Protein AF-A0A972KZ71-F1 (afdb_monomer)

Secondary structure (DSSP, 8-state):
--HHHHHHHT--HHHHHHHHHHTTTSS------HHHHHHHHHHT---HHHHHHHHHHTT--HHHHHHHHHHHH-

Sequence (74 aa):
MPLRDAFVKAADSGEAVQMKEYMKNKFEFFGLRSSLRKDNYKQHKTNPALLVEIIDRYSLSGLSRLEALKWMLS

Structure (mmCIF, N/CA/C/O backbone):
data_AF-A0A972KZ71-F1
#
_entry.id   AF-A0A972KZ71-F1
#
loop_
_atom_site.group_PDB
_atom_site.id
_atom_site.type_symbol
_atom_site.label_atom_id
_atom_site.label_alt_id
_atom_site.label_comp_id
_atom_site.label_asym_id
_atom_site.label_entity_id
_atom_site.label_seq_id
_atom_site.pdbx_PDB_ins_code
_atom_site.Cartn_x
_atom_site.Cartn_y
_atom_site.Cartn_z
_atom_site.occupancy
_atom_site.B_iso_or_equiv
_atom_site.auth_seq_id
_atom_site.auth_comp_id
_atom_site.auth_asym_id
_atom_site.auth_atom_id
_atom_site.pdbx_PDB_model_num
ATOM 1 N N . MET A 1 1 ? 5.193 -10.724 -13.074 1.00 58.34 1 MET A N 1
ATOM 2 C CA . MET A 1 1 ? 3.977 -10.751 -12.232 1.00 58.34 1 MET A CA 1
ATOM 3 C C . MET A 1 1 ? 3.551 -9.312 -11.965 1.00 58.34 1 MET A C 1
ATOM 5 O O . MET A 1 1 ? 4.424 -8.530 -11.593 1.00 58.34 1 MET A O 1
ATOM 9 N N . PRO A 1 2 ? 2.287 -8.938 -12.225 1.00 73.56 2 PRO A N 1
ATOM 10 C CA . PRO A 1 2 ? 1.745 -7.620 -11.886 1.00 73.56 2 PRO A CA 1
ATOM 11 C C . PRO A 1 2 ? 1.898 -7.297 -10.392 1.00 73.56 2 PRO A C 1
ATOM 13 O O . PRO A 1 2 ? 1.775 -8.189 -9.554 1.00 73.56 2 PRO A O 1
ATOM 16 N N . LEU A 1 3 ? 2.121 -6.019 -10.056 1.00 74.12 3 LEU A N 1
ATOM 17 C CA . LEU A 1 3 ? 2.311 -5.550 -8.672 1.00 74.12 3 LEU A CA 1
ATOM 18 C C . LEU A 1 3 ? 1.156 -5.985 -7.758 1.00 74.12 3 LEU A C 1
ATOM 20 O O . LEU A 1 3 ? 1.381 -6.470 -6.656 1.00 74.12 3 LEU A O 1
ATOM 24 N N . ARG A 1 4 ? -0.088 -5.873 -8.235 1.00 79.50 4 ARG A N 1
ATOM 25 C CA . ARG A 1 4 ? -1.277 -6.277 -7.473 1.00 79.50 4 ARG A CA 1
ATOM 26 C C . ARG A 1 4 ? -1.244 -7.756 -7.081 1.00 79.50 4 ARG A C 1
ATOM 28 O O . ARG A 1 4 ? -1.577 -8.083 -5.948 1.00 79.50 4 ARG A O 1
ATOM 35 N N . ASP A 1 5 ? -0.822 -8.634 -7.982 1.00 79.06 5 ASP A N 1
ATOM 36 C CA . ASP A 1 5 ? -0.830 -10.078 -7.732 1.00 79.06 5 ASP A CA 1
ATOM 37 C C . ASP A 1 5 ? 0.246 -10.473 -6.718 1.00 79.06 5 ASP A C 1
ATOM 39 O O . ASP A 1 5 ? 0.023 -11.354 -5.890 1.00 79.06 5 ASP A O 1
ATOM 43 N N . ALA A 1 6 ? 1.390 -9.781 -6.728 1.00 78.56 6 ALA A N 1
ATOM 44 C CA . ALA A 1 6 ? 2.420 -9.949 -5.707 1.00 78.56 6 ALA A CA 1
ATOM 45 C C . ALA A 1 6 ? 1.896 -9.566 -4.312 1.00 78.56 6 ALA A C 1
ATOM 47 O O . ALA A 1 6 ? 2.114 -10.288 -3.341 1.00 78.56 6 ALA A O 1
ATOM 48 N N . PHE A 1 7 ? 1.125 -8.479 -4.229 1.00 82.94 7 PHE A N 1
ATOM 49 C CA . PHE A 1 7 ? 0.513 -8.018 -2.983 1.00 82.94 7 PHE A CA 1
ATOM 50 C C . PHE A 1 7 ? -0.565 -8.974 -2.477 1.00 82.94 7 PHE A C 1
ATOM 52 O O . PHE A 1 7 ? -0.619 -9.237 -1.282 1.00 82.94 7 PHE A O 1
ATOM 59 N N . VAL A 1 8 ? -1.390 -9.520 -3.376 1.00 86.12 8 VAL A N 1
ATOM 60 C CA . VAL A 1 8 ? -2.389 -10.544 -3.035 1.00 86.12 8 VAL A CA 1
ATOM 61 C C . VAL A 1 8 ? -1.708 -11.816 -2.534 1.00 86.12 8 VAL A C 1
ATOM 63 O O . VAL A 1 8 ? -2.134 -12.381 -1.534 1.00 86.12 8 VAL A O 1
ATOM 66 N N . LYS A 1 9 ? -0.628 -12.254 -3.190 1.00 86.44 9 LYS A N 1
ATOM 67 C CA . LYS A 1 9 ? 0.113 -13.458 -2.795 1.00 86.44 9 LYS A CA 1
ATOM 68 C C . LYS A 1 9 ? 0.799 -13.314 -1.435 1.00 86.44 9 LYS A C 1
ATOM 70 O O . LYS A 1 9 ? 0.906 -14.295 -0.709 1.00 86.44 9 LYS A O 1
ATOM 75 N N . ALA A 1 10 ? 1.283 -12.118 -1.112 1.00 86.44 10 ALA A N 1
ATOM 76 C CA . ALA A 1 10 ? 1.945 -11.824 0.156 1.00 86.44 10 ALA A CA 1
ATOM 77 C C . ALA A 1 10 ? 0.974 -11.362 1.261 1.00 86.44 10 ALA A C 1
ATOM 79 O O . ALA A 1 10 ? 1.433 -10.986 2.338 1.00 86.44 10 ALA A O 1
ATOM 80 N N . ALA A 1 11 ? -0.335 -11.330 0.992 1.00 90.38 11 ALA A N 1
ATOM 81 C CA . ALA A 1 11 ? -1.315 -10.757 1.901 1.00 90.38 11 ALA A CA 1
ATOM 82 C C . ALA A 1 11 ? -1.432 -11.546 3.215 1.00 90.38 11 ALA A C 1
ATOM 84 O O . ALA A 1 11 ? -1.391 -12.775 3.224 1.00 90.38 11 ALA A O 1
ATOM 85 N N . ASP A 1 12 ? -1.649 -10.818 4.309 1.00 91.81 12 ASP A N 1
ATOM 86 C CA . ASP A 1 12 ? -1.883 -11.366 5.644 1.00 91.81 12 ASP A CA 1
ATOM 87 C C . ASP A 1 12 ? -3.208 -10.821 6.190 1.00 91.81 12 ASP A C 1
ATOM 89 O O . ASP A 1 12 ? -3.362 -9.624 6.444 1.00 91.81 12 ASP A O 1
ATOM 93 N N . SER A 1 13 ? -4.195 -11.699 6.361 1.00 90.00 13 SER A N 1
ATOM 94 C CA . SER A 1 13 ? -5.525 -11.310 6.832 1.00 90.00 13 SER A CA 1
ATOM 95 C C . SER A 1 13 ? -5.545 -10.855 8.294 1.00 90.00 13 SER A C 1
ATOM 97 O O . SER A 1 13 ? -6.380 -10.027 8.650 1.00 90.00 13 SER A O 1
ATOM 99 N N . GLY A 1 14 ? -4.648 -11.362 9.145 1.00 90.50 14 GLY A N 1
ATOM 100 C CA . GLY A 1 14 ? -4.582 -10.986 10.559 1.00 90.50 14 GLY A CA 1
ATOM 101 C C . GLY A 1 14 ? -4.058 -9.564 10.740 1.00 90.50 14 GLY A C 1
ATOM 102 O O . GLY A 1 14 ? -4.664 -8.753 11.442 1.00 90.50 14 GLY A O 1
ATOM 103 N N . GLU A 1 15 ? -2.979 -9.230 10.035 1.00 91.69 15 GLU A N 1
ATOM 104 C CA . GLU A 1 15 ? -2.440 -7.866 9.981 1.00 91.69 15 GLU A CA 1
ATOM 105 C C . GLU A 1 15 ? -3.407 -6.905 9.273 1.00 91.69 15 GLU A C 1
ATOM 107 O O . GLU A 1 15 ? -3.569 -5.756 9.691 1.00 91.69 15 GLU A O 1
ATOM 112 N N . ALA A 1 16 ? -4.104 -7.365 8.227 1.00 91.25 16 ALA A N 1
ATOM 113 C CA . ALA A 1 16 ? -5.078 -6.550 7.503 1.00 91.25 16 ALA A CA 1
ATOM 114 C C . ALA A 1 16 ? -6.217 -6.054 8.403 1.00 91.25 16 ALA A C 1
ATOM 116 O O . ALA A 1 16 ? -6.576 -4.879 8.325 1.00 91.25 16 ALA A O 1
ATOM 117 N N . VAL A 1 17 ? -6.756 -6.917 9.271 1.00 92.06 17 VAL A N 1
ATOM 118 C CA . VAL A 1 17 ? -7.821 -6.549 10.218 1.00 92.06 17 VAL A CA 1
ATOM 119 C C . VAL A 1 17 ? -7.332 -5.479 11.195 1.00 92.06 17 VAL A C 1
ATOM 121 O O . VAL A 1 17 ? -7.994 -4.455 11.351 1.00 92.06 17 VAL A O 1
ATOM 124 N N . GLN A 1 18 ? -6.140 -5.653 11.773 1.00 91.62 18 GLN A N 1
ATOM 125 C CA . GLN A 1 18 ? -5.562 -4.680 12.709 1.00 91.62 18 GLN A CA 1
ATOM 126 C C . GLN A 1 18 ? -5.308 -3.320 12.041 1.00 91.62 18 GLN A C 1
ATOM 128 O O . GLN A 1 18 ? -5.637 -2.269 12.593 1.00 91.62 18 GLN A O 1
ATOM 133 N N . MET A 1 19 ? -4.767 -3.319 10.818 1.00 91.00 19 MET A N 1
ATOM 134 C CA . MET A 1 19 ? -4.537 -2.091 10.046 1.00 91.00 19 MET A CA 1
ATOM 135 C C . MET A 1 19 ? -5.849 -1.394 9.673 1.00 91.00 19 MET A C 1
ATOM 137 O O . MET A 1 19 ? -5.939 -0.165 9.735 1.00 91.00 19 MET A O 1
ATOM 141 N N . LYS A 1 20 ? -6.872 -2.173 9.309 1.00 93.62 20 LYS A N 1
ATOM 142 C CA . LYS A 1 20 ? -8.209 -1.672 8.988 1.00 93.62 20 LYS A CA 1
ATOM 143 C C . LYS A 1 20 ? -8.859 -1.018 10.206 1.00 93.62 20 LYS A C 1
ATOM 145 O O . LYS A 1 20 ? -9.387 0.087 10.084 1.00 93.62 20 LYS A O 1
ATOM 150 N N . GLU A 1 21 ? -8.764 -1.647 11.373 1.00 93.75 21 GLU A N 1
ATOM 151 C CA . GLU A 1 21 ? -9.274 -1.109 12.635 1.00 93.75 21 GLU A CA 1
ATOM 152 C C . GLU A 1 21 ? -8.545 0.179 13.041 1.00 93.75 21 GLU A C 1
ATOM 154 O O . GLU A 1 21 ? -9.194 1.197 13.294 1.00 93.75 21 GLU A O 1
ATOM 159 N N . TYR A 1 22 ? -7.208 0.191 12.979 1.00 92.50 22 TYR A N 1
ATOM 160 C CA . TYR A 1 22 ? -6.393 1.391 13.212 1.00 92.50 22 TYR A CA 1
ATOM 161 C C . TYR A 1 22 ? -6.816 2.564 12.311 1.00 92.50 22 TYR A C 1
ATOM 163 O O . TYR A 1 22 ? -6.902 3.713 12.748 1.00 92.50 22 TYR A O 1
ATOM 171 N N . MET A 1 23 ? -7.152 2.270 11.053 1.00 92.62 23 MET A N 1
ATOM 172 C CA . MET A 1 23 ? -7.608 3.251 10.064 1.00 92.62 23 MET A CA 1
ATOM 173 C C . MET A 1 23 ? -9.120 3.502 10.096 1.00 92.62 23 MET A C 1
ATOM 175 O O . MET A 1 23 ? -9.656 4.141 9.186 1.00 92.62 23 MET A O 1
ATOM 179 N N . LYS A 1 24 ? -9.814 3.043 11.146 1.00 93.88 24 LYS A N 1
ATOM 180 C CA . LYS A 1 24 ? -11.259 3.216 11.358 1.00 93.88 24 LYS A CA 1
ATOM 181 C C . LYS A 1 24 ? -12.087 2.747 10.159 1.00 93.88 24 LYS A C 1
ATOM 183 O O . LYS A 1 24 ? -13.038 3.415 9.762 1.00 93.88 24 LYS A O 1
ATOM 188 N N . ASN A 1 25 ? -11.694 1.623 9.560 1.00 90.75 25 ASN A N 1
ATOM 189 C CA . ASN A 1 25 ? -12.348 0.998 8.409 1.00 90.75 25 ASN A CA 1
ATOM 190 C C . ASN A 1 25 ? -12.449 1.889 7.155 1.00 90.75 25 ASN A C 1
ATOM 192 O O . ASN A 1 25 ? -13.283 1.638 6.292 1.00 90.75 25 ASN A O 1
ATOM 196 N N . LYS A 1 26 ? -11.603 2.920 7.022 1.00 89.19 26 LYS A N 1
ATOM 197 C CA . LYS A 1 26 ? -11.632 3.821 5.855 1.00 89.19 26 LYS A CA 1
ATOM 198 C C . LYS A 1 26 ? -11.070 3.202 4.576 1.00 89.19 26 LYS A C 1
ATOM 200 O O . LYS A 1 26 ? -11.358 3.697 3.492 1.00 89.19 26 LYS A O 1
ATOM 205 N N . PHE A 1 27 ? -10.246 2.164 4.704 1.00 88.56 27 PHE A N 1
ATOM 206 C CA . PHE A 1 27 ? -9.540 1.543 3.588 1.00 88.56 27 PHE A CA 1
ATOM 207 C C . PHE A 1 27 ? -9.452 0.028 3.775 1.00 88.56 27 PHE A C 1
ATOM 209 O O . PHE A 1 27 ? -9.399 -0.460 4.905 1.00 88.56 27 PHE A O 1
ATOM 216 N N . GLU A 1 28 ? -9.389 -0.700 2.662 1.00 86.12 28 GLU A N 1
ATOM 217 C CA . GLU A 1 28 ? -9.053 -2.124 2.653 1.00 86.12 28 GLU A CA 1
ATOM 218 C C . GLU A 1 28 ? -7.530 -2.306 2.652 1.00 86.12 28 GLU A C 1
ATOM 220 O O . GLU A 1 28 ? -6.799 -1.570 1.984 1.00 86.12 28 GLU A O 1
ATOM 225 N N . PHE A 1 29 ? -7.047 -3.302 3.394 1.00 89.25 29 PHE A N 1
ATOM 226 C CA . PHE A 1 29 ? -5.621 -3.573 3.553 1.00 89.25 29 PHE A CA 1
ATOM 227 C C . PHE A 1 29 ? -5.284 -4.998 3.130 1.00 89.25 29 PHE A C 1
ATOM 229 O O . PHE A 1 29 ? -6.017 -5.934 3.420 1.00 89.25 29 PHE A O 1
ATOM 236 N N . PHE A 1 30 ? -4.117 -5.166 2.505 1.00 88.44 30 PHE A N 1
ATOM 237 C CA . PHE A 1 30 ? -3.521 -6.483 2.257 1.00 88.44 30 PHE A CA 1
ATOM 238 C C . PHE A 1 30 ? -2.737 -7.022 3.471 1.00 88.44 30 PHE A C 1
ATOM 240 O O . PHE A 1 30 ? -2.178 -8.105 3.390 1.00 88.44 30 PHE A O 1
ATOM 247 N N . GLY A 1 31 ? -2.625 -6.265 4.572 1.00 89.56 31 GLY A N 1
ATOM 248 C CA . GLY A 1 31 ? -1.866 -6.683 5.766 1.00 89.56 31 GLY A CA 1
ATOM 249 C C . GLY A 1 31 ? -0.342 -6.627 5.626 1.00 89.56 31 GLY A C 1
ATOM 250 O O . GLY A 1 31 ? 0.391 -7.240 6.392 1.00 89.56 31 GLY A O 1
ATOM 251 N N . LEU A 1 32 ? 0.174 -5.880 4.646 1.00 88.69 32 LEU A N 1
ATOM 252 C CA . LEU A 1 32 ? 1.611 -5.811 4.381 1.00 88.69 32 LEU A CA 1
ATOM 253 C C . LEU A 1 32 ? 2.308 -4.752 5.243 1.00 88.69 32 LEU A C 1
ATOM 255 O O . LEU A 1 32 ? 2.074 -3.539 5.110 1.00 88.69 32 LEU A O 1
ATOM 259 N N . ARG A 1 33 ? 3.267 -5.201 6.055 1.00 88.00 33 ARG A N 1
ATOM 260 C CA . ARG A 1 33 ? 4.174 -4.319 6.802 1.00 88.00 33 ARG A CA 1
ATOM 261 C C . ARG A 1 33 ? 5.009 -3.440 5.862 1.00 88.00 33 ARG A C 1
ATOM 263 O O . ARG A 1 33 ? 5.243 -3.768 4.700 1.00 88.00 33 ARG A O 1
ATOM 270 N N . SER A 1 34 ? 5.445 -2.286 6.371 1.00 84.25 34 SER A N 1
ATOM 271 C CA . SER A 1 34 ? 6.092 -1.225 5.577 1.00 84.25 34 SER A CA 1
ATOM 272 C C . SER A 1 34 ? 7.329 -1.703 4.800 1.00 84.25 34 SER A C 1
ATOM 274 O O . SER A 1 34 ? 7.479 -1.364 3.628 1.00 84.25 34 SER A O 1
ATOM 276 N N . SER A 1 35 ? 8.179 -2.532 5.414 1.00 85.69 35 SER A N 1
ATOM 277 C CA . SER A 1 35 ? 9.370 -3.117 4.780 1.00 85.69 35 SER A CA 1
ATOM 278 C C . SER A 1 35 ? 9.009 -4.029 3.607 1.00 85.69 35 SER A C 1
ATOM 280 O O . SER A 1 35 ? 9.379 -3.742 2.473 1.00 85.69 35 SER A O 1
ATOM 282 N N . LEU A 1 36 ? 8.187 -5.053 3.857 1.00 83.50 36 LEU A N 1
ATOM 283 C CA . LEU A 1 36 ? 7.768 -6.024 2.843 1.00 83.50 36 LEU A CA 1
ATOM 284 C C . LEU A 1 36 ? 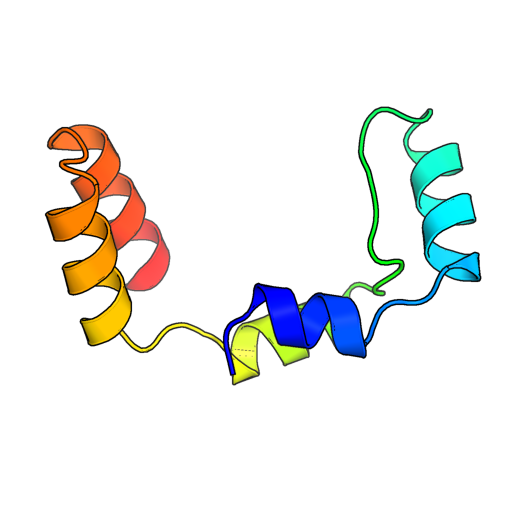7.067 -5.352 1.656 1.00 83.50 36 LEU A C 1
ATOM 286 O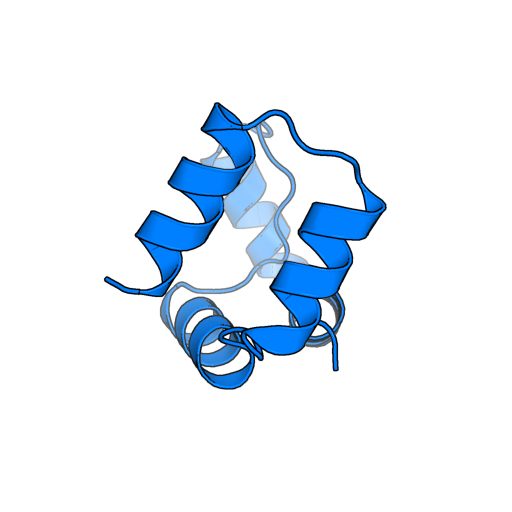 O . LEU A 1 36 ? 7.285 -5.714 0.501 1.00 83.50 36 LEU A O 1
ATOM 290 N N . ARG A 1 37 ? 6.256 -4.328 1.929 1.00 84.69 37 ARG A N 1
ATOM 291 C CA . ARG A 1 37 ? 5.579 -3.541 0.897 1.00 84.69 37 ARG A CA 1
ATOM 292 C C . ARG A 1 37 ? 6.568 -2.773 0.024 1.00 84.69 37 ARG A C 1
ATOM 294 O O . ARG A 1 37 ? 6.403 -2.762 -1.191 1.00 84.69 37 ARG A O 1
ATOM 301 N N . LYS A 1 38 ? 7.589 -2.149 0.625 1.00 81.56 38 LYS A N 1
ATOM 302 C CA . LYS A 1 38 ? 8.655 -1.438 -0.100 1.00 81.56 38 LYS A CA 1
ATOM 303 C C . LYS A 1 38 ? 9.476 -2.388 -0.962 1.00 81.56 38 LYS A C 1
ATOM 305 O O . LYS A 1 38 ? 9.805 -2.028 -2.087 1.00 81.56 38 LYS A O 1
ATOM 310 N N . ASP A 1 39 ? 9.774 -3.581 -0.465 1.00 81.69 39 ASP A N 1
ATOM 311 C CA . ASP A 1 39 ? 10.560 -4.564 -1.209 1.00 81.69 39 ASP A CA 1
ATOM 312 C C . ASP A 1 39 ? 9.772 -5.128 -2.393 1.00 81.69 39 ASP A C 1
ATOM 314 O O . ASP A 1 39 ? 10.288 -5.139 -3.509 1.00 81.69 39 ASP A O 1
ATOM 318 N N . ASN A 1 40 ? 8.486 -5.447 -2.200 1.00 75.38 40 ASN A N 1
ATOM 319 C CA . ASN A 1 40 ? 7.588 -5.790 -3.306 1.00 75.38 40 ASN A CA 1
ATOM 320 C C . ASN A 1 40 ? 7.486 -4.633 -4.314 1.00 75.38 40 ASN A C 1
ATOM 322 O O . ASN A 1 40 ? 7.590 -4.847 -5.517 1.00 75.38 40 ASN A O 1
ATOM 326 N N . TYR A 1 41 ? 7.359 -3.389 -3.846 1.00 77.56 41 TYR A N 1
ATOM 327 C CA . TYR A 1 41 ? 7.359 -2.222 -4.730 1.00 77.56 41 TYR A CA 1
ATOM 328 C C . TYR A 1 41 ? 8.654 -2.066 -5.522 1.00 77.56 41 TYR A C 1
ATOM 330 O O . TYR A 1 41 ? 8.588 -1.677 -6.677 1.00 77.56 41 TYR A O 1
ATOM 338 N N . LYS A 1 42 ? 9.822 -2.340 -4.931 1.00 76.31 42 LYS A N 1
ATOM 339 C CA . LYS A 1 42 ? 11.117 -2.267 -5.624 1.00 76.31 42 LYS A CA 1
ATOM 340 C C . LYS A 1 42 ? 11.268 -3.383 -6.651 1.00 76.31 42 LYS A C 1
ATOM 342 O O . LYS A 1 42 ? 11.684 -3.117 -7.771 1.00 76.31 42 LYS A O 1
ATOM 347 N N . GLN A 1 43 ? 10.906 -4.609 -6.278 1.00 70.94 43 GLN A N 1
ATOM 348 C CA . GLN A 1 43 ? 10.971 -5.783 -7.155 1.00 70.94 43 GLN A CA 1
ATOM 349 C C . GLN A 1 43 ? 10.024 -5.6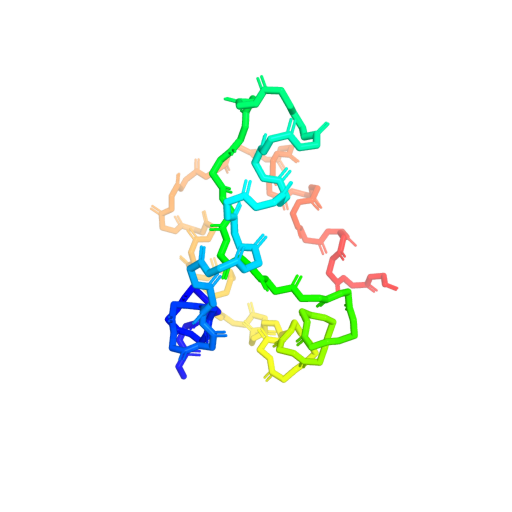70 -8.349 1.00 70.94 43 GLN A C 1
ATOM 351 O O . GLN A 1 43 ? 10.317 -6.173 -9.430 1.00 70.94 43 GLN A O 1
ATOM 356 N N . HIS A 1 44 ? 8.903 -4.983 -8.153 1.00 69.62 44 HIS A N 1
ATOM 357 C CA . HIS A 1 44 ? 7.898 -4.741 -9.177 1.00 69.62 44 HIS A CA 1
ATOM 358 C C . HIS A 1 44 ? 7.876 -3.273 -9.639 1.00 69.62 44 HIS A C 1
ATOM 360 O O . HIS A 1 44 ? 6.906 -2.870 -10.287 1.00 69.62 44 HIS A O 1
ATOM 366 N N . LYS A 1 45 ? 8.925 -2.481 -9.328 1.00 65.75 45 LYS A N 1
ATOM 367 C CA . LYS A 1 45 ? 9.073 -1.087 -9.782 1.00 65.75 45 LYS A CA 1
ATOM 368 C C . LYS A 1 45 ? 9.084 -1.144 -11.301 1.00 65.75 45 LYS A C 1
ATOM 370 O O . LYS A 1 45 ? 9.846 -1.893 -11.904 1.00 65.75 45 LYS A O 1
ATOM 375 N N . THR A 1 46 ? 8.118 -0.460 -11.884 1.00 63.84 46 THR A N 1
ATOM 376 C CA . THR A 1 46 ? 7.532 -0.811 -13.169 1.00 63.84 46 THR A CA 1
ATOM 377 C C . THR A 1 46 ? 8.551 -0.902 -14.300 1.00 63.84 46 THR A C 1
ATOM 379 O O . THR A 1 46 ? 9.440 -0.063 -14.404 1.00 63.84 46 THR A O 1
ATOM 382 N N . ASN A 1 47 ? 8.35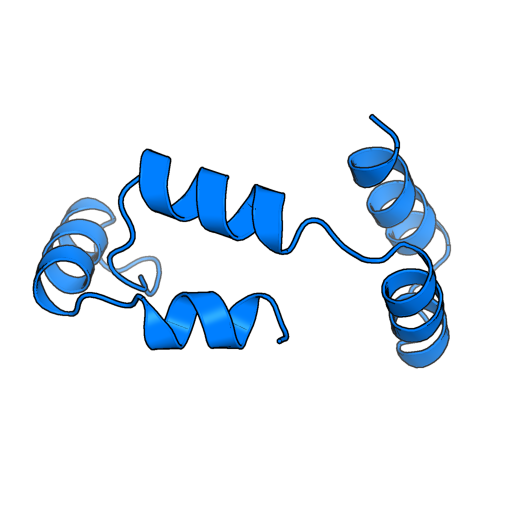9 -1.866 -15.207 1.00 63.03 47 ASN A N 1
ATOM 383 C CA . ASN A 1 47 ? 8.917 -1.784 -16.553 1.00 63.03 47 ASN A CA 1
ATOM 384 C C . ASN A 1 47 ? 8.319 -0.531 -17.228 1.00 63.03 47 ASN A C 1
ATOM 386 O O . ASN A 1 47 ? 7.104 -0.519 -17.455 1.00 63.03 47 ASN A O 1
ATOM 390 N N . PRO A 1 48 ? 9.113 0.511 -17.541 1.00 63.91 48 PRO A N 1
ATOM 391 C CA . PRO A 1 48 ? 8.603 1.766 -18.097 1.00 63.91 48 PRO A CA 1
ATOM 392 C C . PRO A 1 48 ? 7.755 1.552 -19.356 1.00 63.91 48 PRO A C 1
ATOM 394 O O . PRO A 1 48 ? 6.760 2.245 -19.556 1.00 63.91 48 PRO A O 1
ATOM 397 N N . ALA A 1 49 ? 8.091 0.533 -20.154 1.00 61.22 49 ALA A N 1
ATOM 398 C CA . ALA A 1 49 ? 7.371 0.181 -21.374 1.00 61.22 49 ALA A CA 1
ATOM 399 C C . ALA A 1 49 ? 5.915 -0.248 -21.112 1.00 61.22 49 ALA A C 1
ATOM 401 O O . ALA A 1 49 ? 5.012 0.174 -21.829 1.00 61.22 49 ALA A O 1
ATOM 402 N N . LEU A 1 50 ? 5.667 -1.020 -20.047 1.00 63.47 50 LEU A N 1
ATOM 403 C CA . LEU A 1 50 ? 4.322 -1.499 -19.708 1.00 63.47 50 LEU A CA 1
ATOM 404 C C . LEU A 1 50 ? 3.408 -0.345 -19.265 1.00 63.47 50 LEU A C 1
ATOM 406 O O . LEU A 1 50 ? 2.196 -0.394 -19.450 1.00 63.47 50 LEU A O 1
ATOM 410 N N . LEU A 1 51 ? 3.984 0.704 -18.670 1.00 62.44 51 LEU A N 1
ATOM 411 C CA . LEU A 1 51 ? 3.226 1.865 -18.210 1.00 62.44 51 LEU A CA 1
ATOM 412 C C . LEU A 1 51 ? 2.899 2.843 -19.327 1.00 62.44 51 LEU A C 1
ATOM 414 O O . LEU A 1 51 ? 1.794 3.373 -19.323 1.00 62.44 51 LEU A O 1
ATOM 418 N N . VAL A 1 52 ? 3.803 3.039 -20.291 1.00 63.78 52 VAL A N 1
ATOM 419 C CA . VAL A 1 52 ? 3.481 3.780 -21.521 1.00 63.78 52 VAL A CA 1
ATOM 420 C C . VAL A 1 52 ? 2.304 3.108 -22.227 1.00 63.78 52 VAL A C 1
ATOM 422 O O . VAL A 1 52 ? 1.328 3.776 -22.547 1.00 63.78 52 VAL A O 1
ATOM 425 N N . GLU A 1 53 ? 2.327 1.778 -22.338 1.00 65.31 53 GLU A N 1
ATOM 426 C CA . GLU A 1 53 ? 1.242 1.020 -22.964 1.00 65.31 53 GLU A CA 1
ATOM 427 C C . GLU A 1 53 ? -0.092 1.144 -22.203 1.00 65.31 53 GLU A C 1
ATOM 429 O O . GLU A 1 53 ? -1.148 1.292 -22.812 1.00 65.31 53 GLU A O 1
ATOM 434 N N . ILE A 1 54 ? -0.067 1.127 -20.866 1.00 65.62 54 ILE A N 1
ATOM 435 C CA . ILE A 1 54 ? -1.262 1.320 -20.026 1.00 65.62 54 ILE A CA 1
ATOM 436 C C . ILE A 1 54 ? -1.790 2.756 -20.143 1.00 65.62 54 ILE A C 1
ATOM 438 O O . ILE A 1 54 ? -2.990 2.955 -20.318 1.00 65.62 54 ILE A O 1
ATOM 442 N N . ILE A 1 55 ? -0.916 3.759 -20.058 1.00 65.00 55 ILE A N 1
ATOM 443 C CA . ILE A 1 55 ? -1.285 5.176 -20.167 1.00 65.00 55 ILE A CA 1
ATOM 444 C C . ILE A 1 55 ? -1.932 5.454 -21.526 1.00 65.00 55 ILE A C 1
ATOM 446 O O . ILE A 1 55 ? -2.975 6.112 -21.579 1.00 65.00 55 ILE A O 1
ATOM 450 N N . ASP A 1 56 ? -1.343 4.924 -22.597 1.00 69.94 56 ASP A N 1
ATOM 451 C CA . ASP A 1 56 ? -1.864 5.075 -23.952 1.00 69.94 56 ASP A CA 1
ATOM 452 C C . ASP A 1 56 ? -3.191 4.301 -24.113 1.00 69.94 56 ASP A C 1
ATOM 454 O O . ASP A 1 56 ? -4.144 4.821 -24.695 1.00 69.94 56 ASP A O 1
ATOM 458 N N . ARG A 1 57 ? -3.325 3.109 -23.507 1.00 67.62 57 ARG A N 1
ATOM 459 C CA . ARG A 1 57 ? -4.556 2.292 -23.542 1.00 67.62 57 ARG A CA 1
ATOM 460 C C . ARG A 1 57 ? -5.746 2.941 -22.831 1.00 67.62 57 ARG A C 1
ATOM 462 O O . ARG A 1 57 ? -6.871 2.811 -23.303 1.00 67.62 57 ARG A O 1
ATOM 469 N N . TYR A 1 58 ? -5.525 3.619 -21.706 1.00 70.94 58 TYR A N 1
ATOM 470 C CA . TYR A 1 58 ? -6.599 4.247 -20.924 1.00 70.94 58 TYR A CA 1
ATOM 471 C C . TYR A 1 58 ? -6.891 5.705 -21.326 1.00 70.94 58 TYR A C 1
ATOM 473 O O . TYR A 1 58 ? -7.737 6.333 -20.694 1.00 70.94 58 TYR A O 1
ATOM 481 N N . SER A 1 59 ? -6.241 6.241 -22.375 1.00 60.12 59 SER A N 1
ATOM 482 C CA . SER A 1 59 ? -6.460 7.608 -22.895 1.00 60.12 59 SER A CA 1
ATOM 483 C C . SER A 1 59 ? -6.446 8.687 -21.803 1.00 60.12 59 SER A C 1
ATOM 485 O O . SER A 1 59 ? -7.300 9.575 -21.758 1.00 60.12 59 SER A O 1
ATOM 487 N N . LEU A 1 60 ? -5.483 8.601 -20.88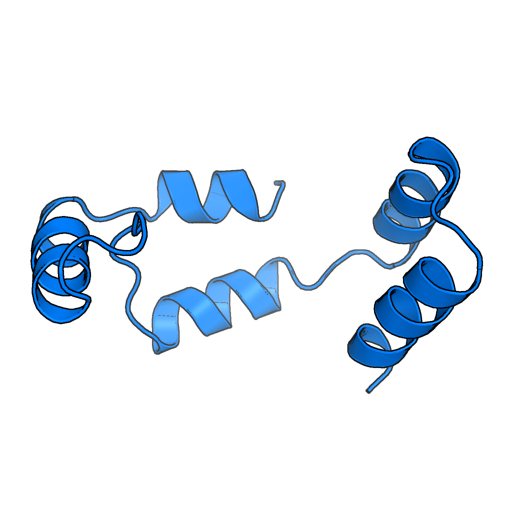1 1.00 65.25 60 LEU A N 1
ATOM 488 C CA . LEU A 1 60 ? -5.365 9.568 -19.791 1.00 65.25 60 LEU A CA 1
ATOM 489 C C . LEU A 1 60 ? -5.074 10.968 -20.353 1.00 65.25 60 LEU A C 1
ATOM 491 O O . LEU A 1 60 ? -4.202 11.142 -21.206 1.00 65.25 60 LEU A O 1
ATOM 495 N N . SER A 1 61 ? -5.789 11.979 -19.853 1.00 64.94 61 SER A N 1
ATOM 496 C CA . SER A 1 61 ? -5.598 13.371 -20.270 1.00 64.94 61 SER A CA 1
ATOM 497 C C . SER A 1 61 ? -4.177 13.859 -19.945 1.0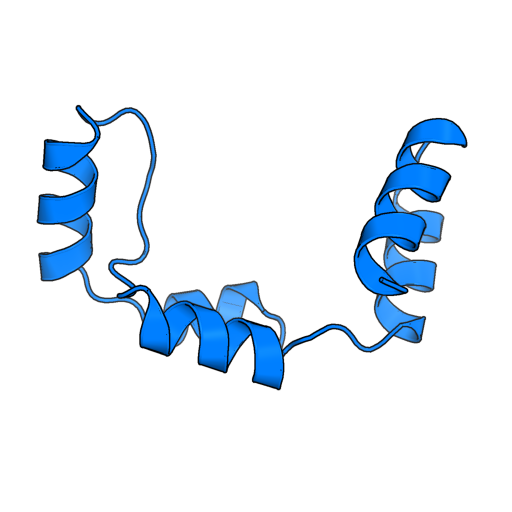0 64.94 61 SER A C 1
ATOM 499 O O . SER A 1 61 ? -3.523 13.370 -19.017 1.00 64.94 61 SER A O 1
ATOM 501 N N . GLY A 1 62 ? -3.673 14.824 -20.725 1.00 69.19 62 GLY A N 1
ATOM 502 C CA . GLY A 1 62 ? -2.249 15.195 -20.748 1.00 69.19 62 GLY A CA 1
ATOM 503 C C . GLY A 1 62 ? -1.623 15.515 -19.382 1.00 69.19 62 GLY A C 1
ATOM 504 O O . GLY A 1 62 ? -0.466 15.171 -19.150 1.00 69.19 62 GLY A O 1
ATOM 505 N N . LEU A 1 63 ? -2.390 16.093 -18.450 1.00 70.69 63 LEU A N 1
ATOM 506 C CA . LEU A 1 63 ? -1.938 16.397 -17.084 1.00 70.69 63 LEU A CA 1
ATOM 507 C C . LEU A 1 63 ? -1.764 15.138 -16.220 1.00 70.69 63 LEU A C 1
ATOM 509 O O . LEU A 1 63 ? -0.753 14.997 -15.536 1.00 70.69 63 LEU A O 1
ATOM 513 N N . SER A 1 64 ? -2.706 14.194 -16.289 1.00 66.88 64 SER A N 1
ATOM 514 C CA . SER A 1 64 ? -2.616 12.918 -15.567 1.00 66.88 64 SER A CA 1
ATOM 515 C C . SER A 1 64 ? -1.470 12.050 -16.091 1.00 66.88 64 SER A C 1
ATOM 517 O O . SER A 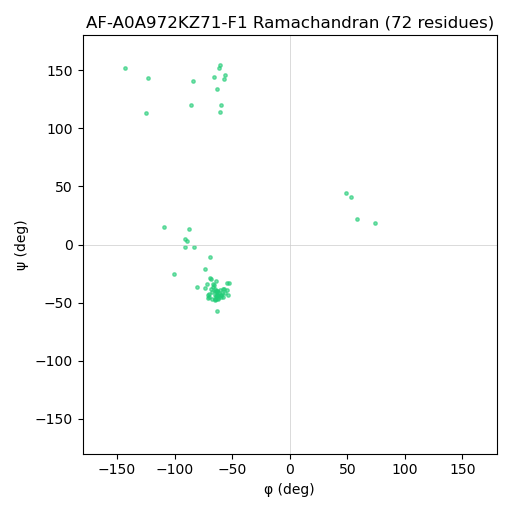1 64 ? -0.802 11.375 -15.310 1.00 66.88 64 SER A O 1
ATOM 519 N N . ARG A 1 65 ? -1.195 12.115 -17.401 1.00 68.56 65 ARG A N 1
ATOM 520 C CA . ARG A 1 65 ? -0.042 11.464 -18.042 1.00 68.56 65 ARG A CA 1
ATOM 521 C C . ARG A 1 65 ? 1.293 12.044 -17.568 1.00 68.56 65 ARG A C 1
ATOM 523 O O . ARG A 1 65 ? 2.193 11.287 -17.214 1.00 68.56 65 ARG A O 1
ATOM 530 N N . LEU A 1 66 ? 1.415 13.372 -17.553 1.00 70.00 66 LEU A N 1
ATOM 531 C CA . LEU A 1 66 ? 2.631 14.076 -17.130 1.00 70.00 66 LEU A CA 1
ATOM 532 C C . LEU A 1 66 ? 2.975 13.808 -15.664 1.00 70.00 66 LEU A C 1
ATOM 534 O O . LEU A 1 66 ? 4.123 13.487 -15.360 1.00 70.00 66 LEU A O 1
ATOM 538 N N . GLU A 1 67 ? 1.990 13.879 -14.769 1.00 71.69 67 GLU A N 1
ATOM 539 C CA . GLU A 1 67 ? 2.216 13.568 -13.357 1.00 71.69 67 GLU A CA 1
ATOM 540 C C . GLU A 1 67 ? 2.596 12.090 -13.175 1.00 71.69 67 GLU A C 1
ATOM 542 O O . GLU A 1 67 ? 3.621 11.806 -12.560 1.00 71.69 67 GLU A O 1
ATOM 547 N N . ALA A 1 68 ? 1.887 11.140 -13.796 1.00 67.06 68 ALA A N 1
ATOM 548 C CA . ALA A 1 68 ? 2.225 9.715 -13.688 1.00 67.06 68 ALA A CA 1
ATOM 549 C C . ALA A 1 68 ? 3.669 9.383 -14.127 1.00 67.06 68 ALA A C 1
ATOM 551 O O . ALA A 1 68 ? 4.329 8.555 -13.498 1.00 67.06 68 ALA A O 1
ATOM 552 N N . LEU A 1 69 ? 4.178 10.037 -15.178 1.00 67.50 69 LEU A N 1
ATOM 553 C CA . LEU A 1 69 ? 5.552 9.848 -15.660 1.00 67.50 69 LEU A CA 1
ATOM 554 C C . LEU A 1 69 ? 6.598 10.504 -14.743 1.00 67.50 69 LEU A C 1
ATOM 556 O O . LEU A 1 69 ? 7.665 9.936 -14.507 1.00 67.50 69 LEU A O 1
ATOM 560 N N . LYS A 1 70 ? 6.287 11.678 -14.191 1.00 70.75 70 LYS A N 1
ATOM 561 C CA . LYS A 1 70 ? 7.185 12.469 -13.338 1.00 70.75 70 LYS A CA 1
ATOM 562 C C . LYS A 1 70 ? 7.562 11.752 -12.039 1.00 70.75 70 LYS A C 1
ATOM 564 O O . LYS A 1 70 ? 8.742 11.711 -11.699 1.00 70.75 70 LYS A O 1
ATOM 569 N N . TRP A 1 71 ? 6.596 11.131 -11.358 1.00 61.03 71 TRP A N 1
ATOM 570 C CA . TRP A 1 71 ? 6.821 10.396 -10.100 1.00 61.03 71 TRP A CA 1
ATOM 571 C C . TRP A 1 71 ? 7.629 9.098 -10.264 1.00 61.03 71 TRP A C 1
ATOM 573 O O . TRP A 1 71 ? 8.029 8.495 -9.272 1.00 61.03 71 TRP A O 1
ATOM 583 N N . MET A 1 72 ? 7.862 8.642 -11.499 1.00 59.75 72 MET A N 1
ATOM 584 C CA . MET A 1 72 ? 8.625 7.418 -11.767 1.00 59.75 72 MET A CA 1
ATOM 585 C C . MET A 1 72 ? 10.077 7.649 -12.182 1.00 59.75 72 MET A C 1
ATOM 587 O O . MET A 1 72 ? 10.896 6.748 -11.999 1.00 59.75 72 MET A O 1
ATOM 591 N N . LEU A 1 73 ? 10.382 8.817 -12.751 1.00 56.91 73 LEU A N 1
ATOM 592 C CA . LEU A 1 73 ? 11.736 9.215 -13.158 1.00 56.91 73 LEU A CA 1
ATOM 593 C C . LEU A 1 73 ? 12.498 9.975 -12.055 1.00 56.91 73 LEU A C 1
ATOM 595 O O . LEU A 1 73 ? 13.656 10.329 -12.262 1.00 56.91 73 LEU A O 1
ATOM 599 N N . SER A 1 74 ? 11.851 10.221 -10.910 1.00 50.59 74 SER A N 1
ATOM 600 C CA . SER A 1 74 ? 12.437 10.794 -9.689 1.00 50.59 74 SER A CA 1
ATOM 601 C C . SER A 1 74 ? 12.792 9.717 -8.660 1.00 50.59 74 SER A C 1
ATOM 603 O O . SER A 1 74 ? 13.757 9.958 -7.904 1.00 50.59 74 SER A O 1
#

Foldseek 3Di:
DALVVVLLVPFDPVLQVVVCVVVVNPDGDSSDDPVRNVVSCVVCLDPVVVVV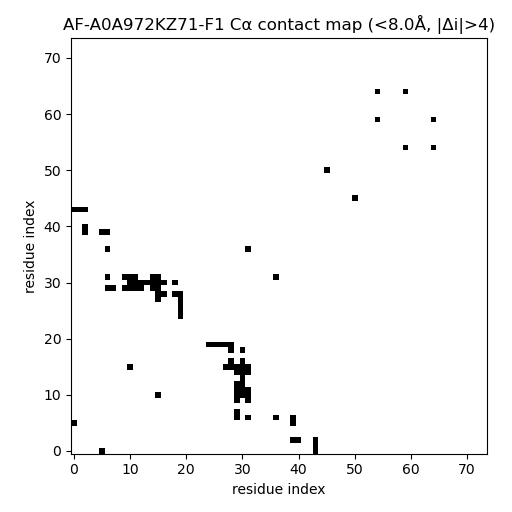VVCVVVVDPPVVVVVVVVVSVD

pLDDT: mean 76.95, std 11.8, range [50.59, 93.88]

Nearest PDB structures (foldseek):
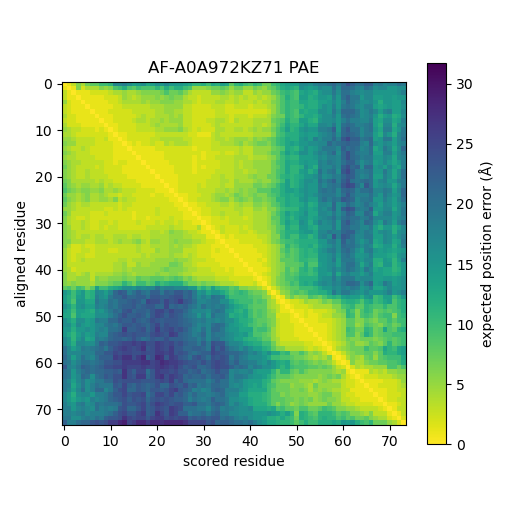  5cl4-assembly1_A  TM=7.958E-01  e=1.096E-01  Bacillus cereus
  5clc-assembly1_A  TM=8.218E-01  e=1.437E-01  Bacillus cereus
  2b6c-assembly1_A  TM=6.818E-01  e=1.024E+00  Enterococcus faecalis

Mean predicted aligned error: 10.47 Å

Radius of gyration: 15.12 Å; Cα contacts (8 Å, |Δi|>4): 46; chains: 1; bounding box: 25×30×37 Å

Solvent-accessible surface area (backbone atoms only — not comparable to full-atom values): 4423 Å² total; per-residue (Å²): 128,60,61,67,58,55,46,62,73,65,42,32,72,71,49,12,52,54,54,19,55,76,54,69,65,76,55,89,57,52,30,64,52,73,66,64,47,50,50,52,46,60,78,46,53,70,61,67,70,63,50,53,54,49,47,63,70,66,66,56,56,72,67,63,47,52,52,62,53,52,75,70,80,109